Protein AF-A0A345PJZ2-F1 (afdb_monomer_lite)

pLDDT: mean 82.57, std 11.9, range [52.8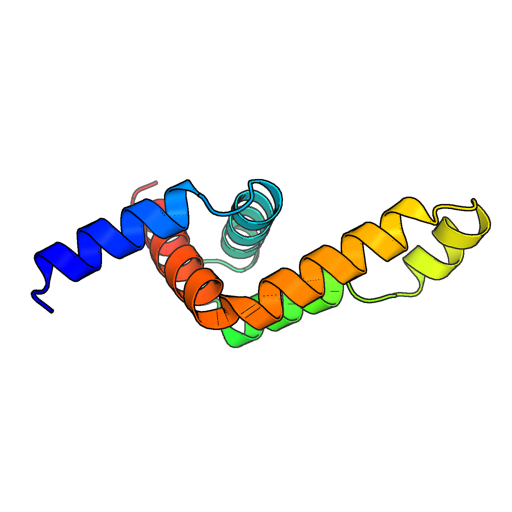1, 93.69]

Organism: NCBI:txid2052660

Secondary structure (DSSP, 8-state):
--HHHHHHHHHHHHHHS-HHHHHHHHHHHHHH-TT--HHHHHHHHHHHHS--HHHHHHHTTT-HHHHHHHHHHHHHHHHTHHHHHHHHHHHHHHHHH-

Radius of gyration: 15.3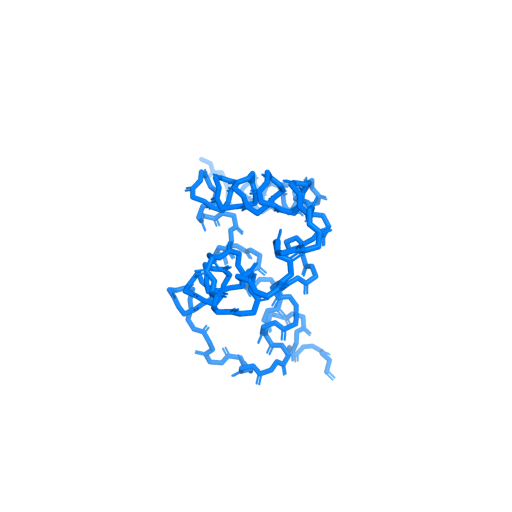7 Å; chains: 1; bounding box: 34×34×42 Å

Structure (mmCIF, N/CA/C/O backbone):
data_AF-A0A345PJZ2-F1
#
_entry.id   AF-A0A345PJZ2-F1
#
loop_
_atom_site.group_PDB
_atom_site.id
_atom_site.type_symbol
_atom_site.label_atom_id
_atom_site.label_alt_id
_atom_site.label_comp_id
_atom_site.label_asym_id
_atom_site.label_entity_id
_atom_site.label_seq_id
_atom_site.pdbx_PDB_ins_code
_atom_site.Cartn_x
_atom_site.Cartn_y
_atom_site.Cartn_z
_atom_site.occupancy
_atom_site.B_iso_or_equiv
_atom_site.auth_seq_id
_atom_site.auth_comp_id
_atom_site.auth_asym_id
_atom_site.auth_atom_id
_atom_site.pdbx_PDB_model_num
ATOM 1 N N . MET A 1 1 ? -2.324 17.689 19.603 1.00 58.34 1 MET A N 1
ATOM 2 C CA . MET A 1 1 ? -3.169 17.340 18.447 1.00 58.34 1 MET A CA 1
ATOM 3 C C . MET A 1 1 ? -4.492 16.865 19.004 1.00 58.34 1 MET A C 1
ATOM 5 O O . MET A 1 1 ? -4.482 15.979 19.854 1.00 58.34 1 MET A O 1
ATOM 9 N N . THR A 1 2 ? -5.596 17.509 18.641 1.00 78.88 2 THR A N 1
ATOM 10 C CA . THR A 1 2 ? -6.922 17.041 19.060 1.00 78.88 2 THR A CA 1
ATOM 11 C C . THR A 1 2 ? -7.302 15.794 18.258 1.00 78.88 2 THR A C 1
ATOM 13 O O . THR A 1 2 ? -6.778 15.551 17.168 1.00 78.88 2 THR A O 1
ATOM 16 N N . ASN A 1 3 ? -8.204 14.973 18.797 1.00 79.12 3 ASN A N 1
ATOM 17 C CA . ASN A 1 3 ? -8.658 13.759 18.113 1.00 79.12 3 ASN A CA 1
ATOM 18 C C . ASN A 1 3 ? -9.333 14.090 16.761 1.00 79.12 3 ASN A C 1
ATOM 20 O O . ASN A 1 3 ? -9.219 13.345 15.793 1.00 79.12 3 ASN A O 1
ATOM 24 N N . GLU A 1 4 ? -9.976 15.256 16.664 1.00 80.00 4 GLU A N 1
ATOM 25 C CA . GLU A 1 4 ? -10.612 15.746 15.437 1.00 80.00 4 GLU A CA 1
ATOM 26 C C . GLU A 1 4 ? -9.593 16.149 14.363 1.00 80.00 4 GLU A C 1
ATOM 28 O O . GLU A 1 4 ? -9.735 15.762 13.202 1.00 80.00 4 GLU A O 1
ATOM 33 N N . GLU A 1 5 ? -8.530 16.867 14.742 1.00 77.75 5 GLU A N 1
ATOM 34 C CA . GLU A 1 5 ? -7.432 17.222 13.833 1.00 77.75 5 GLU A CA 1
ATOM 35 C C . GLU A 1 5 ? -6.760 15.974 13.259 1.00 77.75 5 GLU A C 1
ATOM 37 O O . GLU A 1 5 ? -6.512 15.905 12.054 1.00 77.75 5 GLU A O 1
ATOM 42 N N . PHE A 1 6 ? -6.530 14.965 14.105 1.00 76.56 6 PHE A N 1
ATOM 43 C CA . PHE A 1 6 ? -5.962 13.685 13.694 1.00 76.56 6 PHE A CA 1
ATOM 44 C C . PHE A 1 6 ? -6.838 12.998 12.637 1.00 76.56 6 PHE A C 1
ATOM 46 O O . PHE A 1 6 ? -6.353 12.665 11.557 1.00 76.56 6 PHE A O 1
ATOM 53 N N . VAL A 1 7 ? -8.148 12.876 12.882 1.00 80.00 7 VAL A N 1
ATOM 54 C CA . VAL A 1 7 ? -9.092 12.250 11.937 1.00 80.00 7 VAL A CA 1
ATOM 55 C C . VAL A 1 7 ? -9.142 12.993 10.598 1.00 80.00 7 VAL A C 1
ATOM 57 O O . VAL A 1 7 ? -9.157 12.361 9.536 1.00 80.00 7 VAL A O 1
ATOM 60 N N . ILE A 1 8 ? -9.159 14.329 10.616 1.00 83.19 8 ILE A N 1
ATOM 61 C CA . ILE A 1 8 ? -9.158 15.144 9.392 1.00 83.19 8 ILE A CA 1
ATOM 62 C C . ILE A 1 8 ? -7.869 14.912 8.598 1.00 83.19 8 ILE A C 1
ATOM 64 O O . ILE A 1 8 ? -7.910 14.761 7.372 1.00 83.19 8 ILE A O 1
ATOM 68 N N . MET A 1 9 ? -6.730 14.869 9.286 1.00 79.94 9 MET A N 1
ATOM 69 C CA . MET A 1 9 ? -5.426 14.670 8.669 1.00 79.94 9 MET A CA 1
ATOM 70 C C . MET A 1 9 ? -5.321 13.269 8.057 1.00 79.94 9 MET A C 1
ATOM 72 O O . MET A 1 9 ? -4.984 13.150 6.881 1.00 79.94 9 MET A O 1
ATOM 76 N N . THR A 1 10 ? -5.742 12.224 8.773 1.00 80.88 10 THR A N 1
ATOM 77 C CA . THR A 1 10 ? -5.790 10.844 8.266 1.00 80.88 10 THR A CA 1
ATOM 78 C C . THR A 1 10 ? -6.647 10.722 7.007 1.00 80.88 10 THR A C 1
ATOM 80 O O . THR A 1 10 ? -6.198 10.162 6.006 1.00 80.88 10 THR A O 1
ATOM 83 N N . LYS A 1 11 ? -7.854 11.307 6.996 1.00 84.62 11 LYS A N 1
ATOM 84 C CA . LYS A 1 11 ? -8.724 11.300 5.806 1.00 84.62 11 LYS A CA 1
ATOM 85 C C . LYS A 1 11 ? -8.080 11.993 4.609 1.00 84.62 11 LYS A C 1
ATOM 87 O O . LYS A 1 11 ? -8.208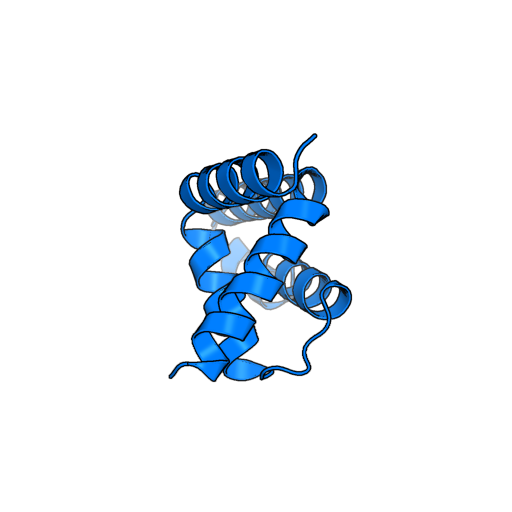 11.512 3.484 1.00 84.62 11 LYS A O 1
ATOM 92 N N . LYS A 1 12 ? -7.377 13.109 4.833 1.00 85.25 12 LYS A N 1
ATOM 93 C CA . LYS A 1 12 ? -6.640 13.798 3.766 1.00 85.25 12 LYS A CA 1
ATOM 94 C C . LYS A 1 12 ? -5.520 12.919 3.219 1.00 85.25 12 LYS A C 1
ATOM 96 O O . LYS A 1 12 ? -5.469 12.730 2.009 1.00 85.25 12 LYS A O 1
ATOM 101 N N . VAL A 1 13 ? -4.671 12.352 4.074 1.00 84.12 13 VAL A N 1
ATOM 102 C CA . VAL A 1 13 ? -3.541 11.526 3.617 1.00 84.12 13 VAL A CA 1
ATOM 103 C C . VAL A 1 13 ? -4.041 10.303 2.836 1.00 84.12 13 VAL A C 1
ATOM 105 O O . VAL A 1 13 ? -3.558 10.049 1.738 1.00 84.12 13 VAL A O 1
ATOM 108 N N . MET A 1 14 ? -5.090 9.619 3.309 1.00 86.25 14 MET A N 1
ATOM 109 C CA . MET A 1 14 ? -5.691 8.494 2.574 1.00 86.25 14 MET A CA 1
ATOM 110 C C . MET A 1 14 ? -6.302 8.909 1.228 1.00 86.25 14 MET A C 1
ATOM 112 O O . MET A 1 14 ? -6.232 8.153 0.259 1.00 86.25 14 MET A O 1
ATOM 116 N N . LYS A 1 15 ? -6.880 10.115 1.130 1.00 87.31 15 LYS A N 1
ATOM 117 C CA . LYS A 1 15 ? -7.417 10.642 -0.135 1.00 87.31 15 LYS A CA 1
ATOM 118 C C . LYS A 1 15 ? -6.320 10.794 -1.193 1.00 87.31 15 LYS A C 1
ATOM 120 O O . LYS A 1 15 ? -6.543 10.419 -2.344 1.00 87.31 15 LYS A O 1
ATOM 125 N N . TYR A 1 16 ? -5.159 11.316 -0.797 1.00 87.94 16 TYR A N 1
ATOM 126 C CA . TYR A 1 16 ? -4.015 11.550 -1.686 1.00 87.94 16 TYR A CA 1
ATOM 127 C C . TYR A 1 16 ? -3.105 10.330 -1.868 1.00 87.94 16 TYR A C 1
ATOM 129 O O . TYR A 1 16 ? -2.145 10.409 -2.631 1.00 87.94 16 TYR A O 1
ATOM 137 N N . ALA A 1 17 ? -3.400 9.205 -1.210 1.00 90.69 17 ALA A N 1
ATOM 138 C CA . ALA A 1 17 ? -2.672 7.965 -1.436 1.00 90.69 17 ALA A CA 1
ATOM 139 C C . ALA A 1 17 ? -2.796 7.515 -2.911 1.00 90.69 17 ALA A C 1
ATOM 141 O O . ALA A 1 17 ? -3.851 7.727 -3.523 1.00 90.69 17 ALA A O 1
ATOM 142 N N . PRO A 1 18 ? -1.766 6.865 -3.480 1.00 92.81 18 PRO A N 1
ATOM 143 C CA . PRO A 1 18 ? -1.809 6.353 -4.841 1.00 92.81 18 PRO A CA 1
ATOM 144 C C . PRO A 1 18 ? -2.935 5.339 -5.047 1.00 92.81 18 PRO A C 1
ATOM 146 O O . PRO A 1 18 ? -3.219 4.507 -4.180 1.00 92.81 18 PRO A O 1
ATOM 149 N N . ASP A 1 19 ? -3.555 5.362 -6.225 1.00 92.56 19 ASP A N 1
ATOM 150 C CA . ASP A 1 19 ? -4.696 4.488 -6.515 1.00 92.56 19 ASP A CA 1
ATOM 151 C C . ASP A 1 19 ? -4.307 3.008 -6.614 1.00 92.56 19 ASP A C 1
ATOM 153 O O . ASP A 1 19 ? -5.100 2.141 -6.237 1.00 92.56 19 ASP A O 1
ATOM 157 N N . TRP A 1 20 ? -3.073 2.710 -7.040 1.00 93.19 20 TRP A N 1
ATOM 158 C CA . TRP A 1 20 ? -2.544 1.344 -7.041 1.00 93.19 20 TRP A CA 1
ATOM 159 C C . TRP A 1 20 ? -2.526 0.758 -5.622 1.00 93.19 20 TRP A C 1
ATOM 161 O O . TRP A 1 20 ? -3.034 -0.341 -5.410 1.00 93.19 20 TRP A O 1
ATOM 171 N N . LEU A 1 21 ? -2.073 1.534 -4.631 1.00 93.69 21 LEU A N 1
ATOM 172 C CA . LEU A 1 21 ? -1.978 1.091 -3.241 1.00 93.69 21 LEU A CA 1
ATOM 173 C C . LEU A 1 21 ? -3.366 0.867 -2.631 1.00 93.69 21 LEU A C 1
ATOM 175 O O . LEU A 1 21 ? -3.599 -0.136 -1.957 1.00 93.69 21 LEU A O 1
ATOM 179 N N . LYS A 1 22 ? -4.318 1.769 -2.914 1.00 93.12 22 LYS A N 1
ATOM 180 C CA . LYS A 1 22 ? -5.725 1.610 -2.503 1.00 93.12 22 LYS A CA 1
ATOM 181 C C . LYS A 1 22 ? -6.309 0.302 -3.038 1.00 93.12 22 LYS A C 1
ATOM 183 O O . LYS A 1 22 ? -6.954 -0.439 -2.294 1.00 93.12 22 LYS A O 1
ATOM 188 N N . LYS A 1 23 ? -6.084 0.020 -4.325 1.00 93.00 23 LYS A N 1
ATOM 189 C CA . LYS A 1 23 ? -6.579 -1.188 -4.993 1.00 93.00 23 LYS A CA 1
ATOM 190 C C . LYS A 1 23 ? -5.943 -2.450 -4.414 1.00 93.00 23 LYS A C 1
ATOM 192 O O . LYS A 1 23 ? -6.666 -3.403 -4.130 1.00 93.00 23 LYS A O 1
ATOM 197 N N . ASP A 1 24 ? -4.632 -2.451 -4.207 1.00 92.88 24 ASP A N 1
ATOM 198 C CA . ASP A 1 24 ? -3.919 -3.610 -3.669 1.00 92.88 24 ASP A CA 1
ATOM 199 C C . ASP A 1 24 ? -4.361 -3.943 -2.244 1.00 92.88 24 ASP A C 1
ATOM 201 O O . ASP A 1 24 ? -4.701 -5.091 -1.964 1.00 92.88 24 ASP A O 1
ATOM 205 N N . ILE A 1 25 ? -4.460 -2.943 -1.360 1.00 92.12 25 ILE A N 1
ATOM 206 C CA . ILE A 1 25 ? -4.938 -3.151 0.015 1.00 92.12 25 ILE A CA 1
ATOM 207 C C . ILE A 1 25 ? -6.374 -3.683 0.011 1.00 92.12 25 ILE A C 1
ATOM 209 O O . ILE A 1 25 ? -6.669 -4.638 0.730 1.00 92.12 25 ILE A O 1
ATOM 213 N N . LYS A 1 26 ? -7.262 -3.134 -0.830 1.00 91.19 26 LYS A N 1
ATOM 214 C CA . LYS A 1 26 ? -8.637 -3.638 -0.962 1.00 91.19 26 LYS A CA 1
ATOM 215 C C . LYS A 1 26 ? -8.668 -5.100 -1.421 1.00 91.19 26 LYS A C 1
ATOM 217 O O . LYS A 1 26 ? 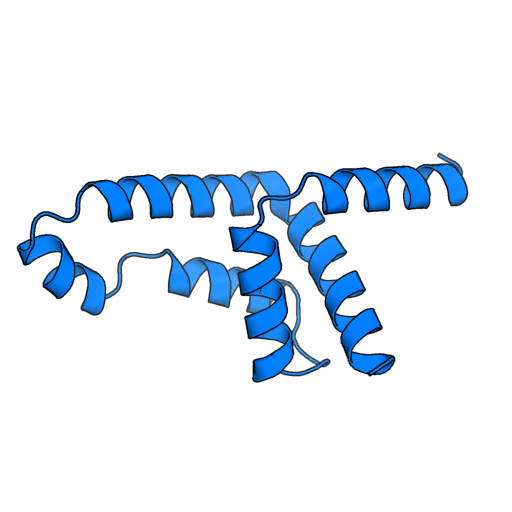-9.405 -5.901 -0.851 1.00 91.19 26 LYS A O 1
ATOM 222 N N . ASN A 1 27 ? -7.846 -5.463 -2.406 1.00 91.75 27 ASN A N 1
ATOM 223 C CA . ASN A 1 27 ? -7.735 -6.841 -2.885 1.00 91.75 27 ASN A CA 1
ATOM 224 C C . ASN A 1 27 ? -7.210 -7.786 -1.796 1.00 91.75 27 ASN A C 1
ATOM 226 O O . ASN A 1 27 ? -7.725 -8.893 -1.656 1.00 91.75 27 ASN A O 1
ATOM 230 N N . ILE A 1 28 ? -6.211 -7.355 -1.022 1.00 91.31 28 ILE A N 1
ATOM 231 C CA . ILE A 1 28 ? -5.652 -8.137 0.086 1.00 91.31 28 ILE A CA 1
ATOM 232 C C . ILE A 1 28 ? -6.712 -8.355 1.168 1.00 91.31 28 ILE A C 1
ATOM 234 O O . ILE A 1 28 ? -6.938 -9.489 1.573 1.00 91.31 28 ILE A O 1
ATOM 238 N N . VAL A 1 29 ? -7.417 -7.304 1.597 1.00 90.88 29 VAL A N 1
ATOM 239 C CA . VAL A 1 29 ? -8.485 -7.420 2.605 1.00 90.88 29 VAL A CA 1
ATOM 240 C C . VAL A 1 29 ? -9.619 -8.320 2.116 1.00 90.88 29 VAL A C 1
ATOM 242 O O . VAL A 1 29 ? -10.121 -9.134 2.886 1.00 90.88 29 VAL A O 1
ATOM 245 N N . SER A 1 30 ? -9.989 -8.227 0.836 1.00 89.44 30 SER A N 1
ATOM 246 C CA . SER A 1 30 ? -11.023 -9.080 0.243 1.00 89.44 30 SER A CA 1
ATOM 247 C C . SER A 1 30 ? -10.634 -10.564 0.223 1.00 89.44 30 SER A C 1
ATOM 249 O O . SER A 1 30 ? -11.504 -11.411 0.406 1.00 89.44 30 SER A O 1
ATOM 251 N N . LYS A 1 31 ? -9.348 -10.884 0.024 1.00 89.12 31 LYS A N 1
ATOM 252 C CA . LYS A 1 31 ? -8.846 -12.268 -0.039 1.00 89.12 31 LYS A CA 1
ATOM 253 C C . LYS A 1 31 ? -8.550 -12.865 1.336 1.00 89.12 31 LYS A C 1
ATOM 255 O O . LYS A 1 31 ? -8.979 -13.974 1.626 1.00 89.12 31 LYS A O 1
ATOM 260 N N . GLU A 1 32 ? -7.821 -12.130 2.170 1.00 87.75 32 GLU A N 1
ATOM 261 C CA . GLU A 1 32 ? -7.329 -12.598 3.475 1.00 87.75 32 GLU A CA 1
ATOM 262 C C . GLU A 1 32 ? -8.367 -12.421 4.595 1.00 87.75 32 GLU A C 1
ATOM 264 O O . GLU A 1 32 ? -8.268 -13.006 5.678 1.00 87.75 32 GLU A O 1
ATOM 269 N N . GLY A 1 33 ? -9.377 -11.585 4.352 1.00 82.38 33 GLY A N 1
ATOM 270 C CA . GLY A 1 33 ? -10.413 -11.259 5.312 1.00 82.38 33 GLY A CA 1
ATOM 271 C C . GLY A 1 33 ? -9.940 -10.345 6.445 1.00 82.38 33 GLY A C 1
ATOM 272 O O . GLY A 1 33 ? -8.807 -9.864 6.532 1.00 82.38 33 GLY A O 1
ATOM 273 N N . ASN A 1 34 ? -10.853 -10.097 7.381 1.00 76.88 34 ASN A N 1
ATOM 274 C CA . ASN A 1 34 ? -10.710 -9.014 8.352 1.00 76.88 34 ASN A CA 1
ATOM 275 C C . ASN A 1 34 ? -9.634 -9.257 9.440 1.00 76.88 34 ASN A C 1
ATOM 277 O O . ASN A 1 34 ? -9.205 -8.343 10.152 1.00 76.88 34 ASN A O 1
ATOM 281 N N . LYS A 1 35 ? -9.138 -10.495 9.570 1.00 82.06 35 LYS A N 1
ATOM 282 C CA . LYS A 1 35 ? -8.110 -10.866 10.561 1.00 82.06 35 LYS A CA 1
ATOM 283 C C . LYS A 1 35 ? -6.678 -10.564 10.103 1.00 82.06 35 LYS A C 1
ATOM 285 O O . LYS A 1 35 ? -5.753 -10.714 10.901 1.00 82.06 35 LYS A O 1
ATOM 290 N N . VAL A 1 36 ? -6.488 -10.098 8.866 1.00 87.81 36 VAL A N 1
ATOM 291 C CA . VAL A 1 36 ? -5.160 -9.837 8.301 1.00 87.81 36 VAL A CA 1
ATOM 292 C C . VAL A 1 36 ? -4.401 -8.761 9.089 1.00 87.81 36 VAL A C 1
ATOM 294 O O . VAL A 1 36 ? -4.939 -7.700 9.395 1.00 87.81 36 VAL A O 1
ATOM 297 N N . ARG A 1 37 ? -3.153 -9.017 9.482 1.00 90.88 37 ARG A N 1
ATOM 298 C CA . ARG A 1 37 ? -2.335 -8.043 10.233 1.00 90.88 37 ARG A CA 1
ATOM 299 C C . ARG A 1 37 ? -1.558 -7.142 9.280 1.00 90.88 37 ARG A C 1
ATOM 301 O O . ARG A 1 37 ? -1.221 -7.574 8.184 1.00 90.88 37 ARG A O 1
ATOM 308 N N . VAL A 1 38 ? -1.207 -5.932 9.722 1.00 89.94 38 VAL A N 1
ATOM 309 C CA . VAL A 1 38 ? -0.437 -4.981 8.898 1.00 89.94 38 VAL A CA 1
ATOM 310 C C . VAL A 1 38 ? 0.889 -5.570 8.414 1.00 89.94 38 VAL A C 1
ATOM 312 O O . VAL A 1 38 ? 1.194 -5.466 7.235 1.00 89.94 38 VAL A O 1
ATOM 315 N N . SER A 1 39 ? 1.616 -6.300 9.265 1.00 91.12 39 SER A N 1
ATOM 316 C CA . SER A 1 39 ? 2.861 -6.975 8.874 1.00 91.12 39 SER A CA 1
ATOM 317 C C . SER A 1 39 ? 2.661 -7.995 7.750 1.00 91.12 39 SER A C 1
ATOM 319 O O . SER A 1 39 ? 3.516 -8.132 6.879 1.00 91.12 39 SER A O 1
ATOM 321 N N . HIS A 1 40 ? 1.517 -8.683 7.736 1.00 92.50 40 HIS A N 1
ATOM 322 C CA . HIS A 1 40 ? 1.173 -9.608 6.662 1.00 92.50 40 HIS A CA 1
ATOM 323 C C . HIS A 1 40 ? 0.824 -8.861 5.373 1.00 92.50 40 HIS A C 1
ATOM 325 O O . HIS A 1 40 ? 1.300 -9.239 4.311 1.00 92.50 40 HIS A O 1
ATOM 331 N N . VAL A 1 41 ? 0.066 -7.763 5.462 1.00 92.25 41 VAL A N 1
ATOM 332 C CA . VAL A 1 41 ? -0.237 -6.906 4.302 1.00 92.25 41 VAL A CA 1
ATOM 333 C C . VAL A 1 41 ? 1.042 -6.341 3.689 1.00 92.25 41 VAL A C 1
ATOM 335 O O . VAL A 1 41 ? 1.210 -6.421 2.478 1.00 92.25 41 VAL A O 1
ATOM 338 N N . ILE A 1 42 ? 1.968 -5.843 4.512 1.00 92.25 42 ILE A N 1
ATOM 339 C CA . ILE A 1 42 ? 3.281 -5.371 4.054 1.00 92.25 42 ILE A CA 1
ATOM 340 C C . ILE A 1 42 ? 4.022 -6.506 3.350 1.00 92.25 42 ILE A C 1
ATOM 342 O O . ILE A 1 42 ? 4.476 -6.315 2.230 1.00 92.25 42 ILE A O 1
ATOM 346 N N . SER A 1 43 ? 4.079 -7.704 3.941 1.00 92.19 43 SER A N 1
ATOM 347 C CA . SER A 1 43 ? 4.718 -8.862 3.303 1.00 92.19 43 SER A CA 1
ATOM 348 C C . SER A 1 43 ? 4.080 -9.235 1.961 1.00 92.19 43 SER A C 1
ATOM 350 O O . SER A 1 43 ? 4.804 -9.574 1.030 1.00 92.19 43 SER A O 1
ATOM 352 N N . LEU A 1 44 ? 2.753 -9.161 1.832 1.00 91.75 44 LEU A N 1
ATOM 353 C CA . LEU A 1 44 ? 2.053 -9.443 0.577 1.00 91.75 44 LEU A CA 1
ATOM 354 C C . LEU A 1 44 ? 2.336 -8.385 -0.492 1.00 91.75 44 LEU A C 1
ATOM 356 O O . LEU A 1 44 ? 2.615 -8.747 -1.633 1.00 91.75 44 LEU A O 1
ATOM 360 N N . LEU A 1 45 ? 2.319 -7.102 -0.124 1.00 91.56 45 LEU A N 1
ATOM 361 C CA . LEU A 1 45 ? 2.702 -6.011 -1.023 1.00 91.56 45 LEU A CA 1
ATOM 362 C C . LEU A 1 45 ? 4.155 -6.176 -1.479 1.00 91.56 45 LEU A C 1
ATOM 364 O O . LEU A 1 45 ? 4.451 -6.111 -2.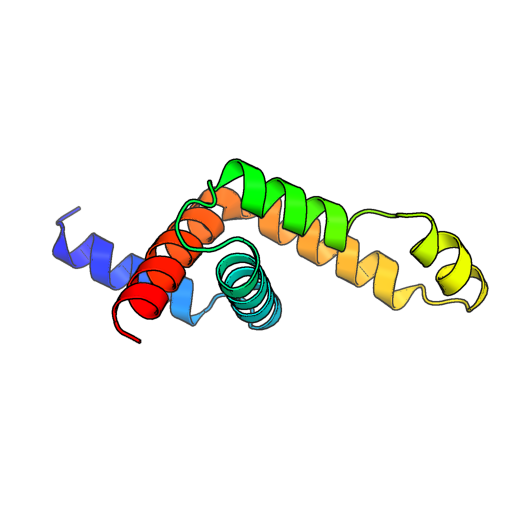669 1.00 91.56 45 LEU A O 1
ATOM 368 N N . TYR A 1 46 ? 5.048 -6.485 -0.543 1.00 90.81 46 TYR A N 1
ATOM 369 C CA . TYR A 1 46 ? 6.435 -6.788 -0.848 1.00 90.81 46 TYR A CA 1
ATOM 370 C C . TYR A 1 46 ? 6.566 -7.962 -1.807 1.00 90.81 46 TYR A C 1
ATOM 372 O O . TYR A 1 46 ? 7.260 -7.840 -2.807 1.00 90.81 46 TYR A O 1
ATOM 380 N N . ASN A 1 47 ? 5.869 -9.071 -1.568 1.00 88.88 47 ASN A N 1
ATOM 381 C CA . ASN A 1 47 ? 5.903 -10.231 -2.457 1.00 88.88 47 ASN A CA 1
ATOM 382 C C . ASN A 1 47 ? 5.333 -9.930 -3.853 1.00 88.88 47 ASN A C 1
ATOM 384 O O . ASN A 1 47 ? 5.791 -10.520 -4.830 1.00 88.88 47 ASN A O 1
ATOM 388 N N . GLN A 1 48 ? 4.357 -9.024 -3.958 1.00 87.25 48 GLN A N 1
ATOM 389 C CA . GLN A 1 48 ? 3.762 -8.602 -5.229 1.00 87.25 48 GLN A CA 1
ATOM 390 C C . GLN A 1 48 ? 4.733 -7.775 -6.084 1.00 87.25 48 GLN A C 1
ATOM 392 O O . GLN A 1 48 ? 4.729 -7.909 -7.306 1.00 87.25 48 GLN A O 1
ATOM 397 N N . TYR A 1 49 ? 5.549 -6.930 -5.452 1.00 86.56 49 TYR A N 1
ATOM 398 C CA . TYR A 1 49 ? 6.484 -6.035 -6.142 1.00 86.56 49 TYR A CA 1
ATOM 399 C C . TYR A 1 49 ? 7.938 -6.531 -6.133 1.00 86.56 49 TYR A C 1
ATOM 401 O O . TYR A 1 49 ? 8.773 -6.024 -6.876 1.00 86.56 49 TYR A O 1
ATOM 409 N N . SER A 1 50 ? 8.262 -7.549 -5.337 1.00 82.75 50 SER A N 1
ATOM 410 C CA . SER A 1 50 ? 9.583 -8.177 -5.333 1.00 82.75 50 SER A CA 1
ATOM 411 C C . SER A 1 50 ? 9.773 -9.076 -6.548 1.00 82.75 50 SER A C 1
ATOM 413 O O . SER A 1 50 ? 8.858 -9.759 -7.009 1.00 82.75 50 SER A O 1
ATOM 415 N N . PHE A 1 51 ? 11.008 -9.113 -7.043 1.00 68.88 51 PHE A N 1
ATOM 416 C CA . PHE A 1 51 ? 11.399 -9.908 -8.200 1.00 68.88 51 PHE A CA 1
ATOM 417 C C . PHE A 1 51 ? 11.266 -11.418 -7.907 1.00 68.88 51 PHE A C 1
ATOM 419 O O . PHE A 1 51 ? 12.139 -12.038 -7.306 1.00 68.88 51 PHE A O 1
ATOM 426 N N . ASN A 1 52 ? 10.146 -12.017 -8.307 1.00 67.25 52 ASN A N 1
ATOM 427 C CA . ASN A 1 52 ? 9.896 -13.464 -8.305 1.00 67.25 52 ASN A CA 1
ATOM 428 C C . ASN A 1 52 ? 10.180 -14.129 -9.676 1.00 67.25 52 ASN A C 1
ATOM 430 O O . ASN A 1 52 ? 10.450 -13.462 -10.675 1.00 67.25 52 ASN A O 1
ATOM 434 N N . LEU A 1 53 ? 10.100 -15.465 -9.734 1.00 56.91 53 LEU A N 1
ATOM 435 C CA . LEU A 1 53 ? 10.376 -16.261 -10.943 1.00 56.91 53 LEU A CA 1
ATOM 436 C C . LEU A 1 53 ? 9.517 -15.861 -12.160 1.00 56.91 53 LEU A C 1
ATOM 438 O O . LEU A 1 53 ? 10.000 -15.929 -13.286 1.00 56.91 53 LEU A O 1
ATOM 442 N N . GLY A 1 54 ? 8.283 -15.388 -11.959 1.00 59.41 54 GLY A N 1
ATOM 443 C CA . GLY A 1 54 ? 7.433 -14.864 -13.034 1.00 59.41 54 GLY A CA 1
ATOM 444 C C . GLY A 1 54 ? 8.004 -13.602 -13.692 1.00 59.41 54 GLY A C 1
ATOM 445 O O . GLY A 1 54 ? 7.832 -13.401 -14.893 1.00 59.41 54 GLY A O 1
ATOM 446 N N . HIS A 1 55 ? 8.765 -12.797 -12.946 1.00 58.09 55 HIS A N 1
ATOM 447 C CA . HIS A 1 55 ? 9.449 -11.609 -13.464 1.00 58.09 55 HIS A CA 1
ATOM 448 C C . HIS A 1 55 ? 10.719 -11.946 -14.237 1.00 58.09 55 HIS A C 1
ATOM 450 O O . HIS A 1 55 ? 11.068 -11.214 -15.158 1.00 58.09 55 HIS A O 1
ATOM 456 N N . ILE A 1 56 ? 11.377 -13.073 -13.945 1.00 57.31 56 ILE A N 1
ATOM 457 C CA . ILE A 1 56 ? 12.467 -13.588 -14.789 1.00 57.31 56 ILE A CA 1
ATOM 458 C C . ILE A 1 56 ? 11.915 -13.927 -16.180 1.00 57.31 56 ILE A C 1
ATOM 460 O O . ILE A 1 56 ? 12.479 -13.500 -17.182 1.00 57.31 56 ILE A O 1
ATOM 464 N N . PHE A 1 57 ? 10.761 -14.596 -16.255 1.00 55.25 57 PHE A N 1
ATOM 465 C CA . PHE A 1 57 ? 10.118 -14.900 -17.537 1.00 55.25 57 PHE A CA 1
ATOM 466 C C . PHE A 1 57 ? 9.574 -13.652 -18.256 1.00 55.25 57 PHE A C 1
ATOM 468 O O . PHE A 1 57 ? 9.696 -13.562 -19.471 1.00 55.25 57 PHE A O 1
ATOM 475 N N . ALA A 1 58 ? 9.039 -12.659 -17.535 1.00 54.69 58 ALA A N 1
ATOM 476 C CA . ALA A 1 58 ? 8.547 -11.410 -18.135 1.00 54.69 58 ALA A CA 1
ATOM 477 C C . ALA A 1 58 ? 9.664 -10.423 -18.545 1.00 54.69 58 ALA A C 1
ATOM 479 O O . ALA A 1 58 ? 9.496 -9.640 -19.477 1.00 54.69 58 ALA A O 1
ATOM 480 N N . SER A 1 59 ? 10.817 -10.440 -17.870 1.00 52.81 59 SER A N 1
ATOM 481 C CA . SER A 1 59 ? 11.978 -9.600 -18.214 1.00 52.81 59 SER A CA 1
ATOM 482 C C . SER A 1 59 ? 12.769 -10.131 -19.413 1.00 52.81 59 SER A C 1
ATOM 484 O O . SER A 1 59 ? 13.422 -9.339 -20.094 1.00 52.81 59 SER A O 1
ATOM 486 N N . MET A 1 60 ? 12.628 -11.420 -19.758 1.00 58.94 60 MET A N 1
ATOM 487 C CA . MET A 1 60 ? 13.035 -11.933 -21.077 1.00 58.94 60 MET A CA 1
ATOM 488 C C . MET A 1 60 ? 12.329 -11.184 -22.227 1.00 58.94 60 MET A C 1
ATOM 490 O O . MET A 1 60 ? 12.896 -11.076 -23.311 1.00 58.94 60 MET A O 1
ATOM 494 N N . ASP A 1 61 ? 11.163 -10.585 -21.957 1.00 59.91 61 ASP A N 1
ATOM 495 C CA . ASP A 1 61 ? 10.366 -9.759 -22.876 1.00 59.91 61 ASP A CA 1
ATOM 496 C C . ASP A 1 61 ? 10.691 -8.243 -22.796 1.00 59.91 61 ASP A C 1
ATOM 498 O O . ASP A 1 61 ? 9.946 -7.404 -23.295 1.00 59.91 61 ASP A O 1
ATOM 502 N N . ARG A 1 62 ? 11.827 -7.861 -22.181 1.00 55.53 62 ARG A N 1
ATOM 503 C CA . ARG A 1 62 ? 12.333 -6.469 -22.049 1.00 55.53 62 ARG A CA 1
ATOM 504 C C . ARG A 1 62 ? 11.425 -5.495 -21.283 1.00 55.53 62 ARG A C 1
ATOM 506 O O . ARG A 1 62 ? 11.458 -4.291 -21.535 1.00 55.53 62 ARG A O 1
ATOM 513 N N . ASN A 1 63 ? 10.672 -5.973 -20.298 1.00 63.19 63 ASN A N 1
ATOM 514 C CA . ASN A 1 63 ? 9.810 -5.127 -19.466 1.00 63.19 63 ASN A CA 1
ATOM 515 C C . ASN A 1 63 ? 10.593 -4.344 -18.380 1.00 63.19 63 ASN A C 1
ATOM 517 O O . ASN A 1 63 ? 10.421 -4.568 -17.180 1.00 63.19 63 ASN A O 1
ATOM 521 N N . TYR A 1 64 ? 11.496 -3.453 -18.804 1.00 65.00 64 TYR A N 1
ATOM 522 C CA . TYR A 1 64 ? 12.271 -2.569 -17.918 1.00 65.00 64 TYR A CA 1
ATOM 523 C C . TYR A 1 64 ? 11.378 -1.609 -17.116 1.00 65.00 64 TYR A C 1
ATOM 525 O O . TYR A 1 64 ? 11.680 -1.316 -15.958 1.00 65.00 64 TYR A O 1
ATOM 533 N N . ASP A 1 65 ? 10.253 -1.184 -17.694 1.00 74.50 65 ASP A N 1
ATOM 534 C CA . ASP A 1 65 ? 9.308 -0.257 -17.062 1.00 74.50 65 ASP A CA 1
ATOM 535 C C . ASP A 1 65 ? 8.670 -0.852 -15.802 1.00 74.50 65 ASP A C 1
ATOM 537 O O . ASP A 1 65 ? 8.456 -0.148 -14.811 1.00 74.50 65 ASP A O 1
ATOM 541 N N . TRP A 1 66 ? 8.418 -2.165 -15.791 1.00 77.25 66 TRP A N 1
ATOM 542 C CA . TRP A 1 66 ? 7.876 -2.834 -14.612 1.00 77.25 66 TRP A CA 1
ATOM 543 C C . TRP A 1 66 ? 8.869 -2.849 -13.450 1.00 77.25 66 TRP A C 1
ATOM 545 O O . TRP A 1 66 ? 8.472 -2.583 -12.320 1.00 77.25 66 TRP A O 1
ATOM 555 N N . ALA A 1 67 ? 10.150 -3.126 -13.707 1.00 78.31 67 ALA A N 1
ATOM 556 C CA . ALA A 1 67 ? 11.160 -3.179 -12.650 1.00 78.31 67 ALA A CA 1
ATOM 557 C C . ALA A 1 67 ? 11.345 -1.809 -11.976 1.00 78.31 67 ALA A C 1
ATOM 559 O O . ALA A 1 67 ? 11.427 -1.736 -10.750 1.00 78.31 67 ALA A O 1
ATOM 560 N N . ALA A 1 68 ? 11.343 -0.730 -12.767 1.00 82.69 68 ALA A N 1
ATOM 561 C CA . ALA A 1 68 ? 11.363 0.636 -12.249 1.00 82.69 68 ALA A CA 1
ATOM 562 C C . ALA A 1 68 ? 10.101 0.943 -11.423 1.00 82.69 68 ALA A C 1
ATOM 564 O O . ALA A 1 68 ? 10.201 1.352 -10.270 1.00 82.69 68 ALA A O 1
ATOM 565 N N . THR A 1 69 ? 8.917 0.636 -11.964 1.00 85.69 69 THR A N 1
ATOM 566 C CA . THR A 1 69 ? 7.634 0.851 -11.270 1.00 85.69 69 THR A CA 1
ATOM 567 C C . THR A 1 69 ? 7.552 0.069 -9.955 1.00 85.69 69 THR A C 1
ATOM 569 O O . THR A 1 69 ? 7.099 0.591 -8.939 1.00 85.69 69 THR A O 1
ATOM 572 N N . ALA A 1 70 ? 8.003 -1.185 -9.946 1.00 85.38 70 ALA A N 1
ATOM 573 C CA . ALA A 1 70 ? 8.006 -2.031 -8.760 1.00 85.38 70 ALA A CA 1
ATOM 574 C C . ALA A 1 70 ? 8.952 -1.490 -7.681 1.00 85.38 70 ALA A C 1
ATOM 576 O O . ALA A 1 70 ? 8.589 -1.463 -6.505 1.00 85.38 70 ALA A O 1
ATOM 577 N N . HIS A 1 71 ? 10.131 -1.004 -8.079 1.00 86.50 71 HIS A N 1
ATOM 578 C CA . HIS A 1 71 ? 11.056 -0.333 -7.171 1.00 86.50 71 HIS A CA 1
ATOM 579 C C . HIS A 1 71 ? 10.433 0.927 -6.553 1.00 86.50 71 HIS A C 1
ATOM 581 O O . HIS A 1 71 ? 10.486 1.100 -5.336 1.00 86.50 71 HIS A O 1
ATOM 587 N N . ASP A 1 72 ? 9.774 1.759 -7.363 1.00 89.69 72 ASP A N 1
ATOM 588 C CA . ASP A 1 72 ? 9.090 2.965 -6.887 1.00 89.69 72 ASP A CA 1
ATOM 589 C C . ASP A 1 72 ? 7.949 2.633 -5.918 1.00 89.69 72 ASP A C 1
ATOM 591 O O . ASP A 1 72 ? 7.788 3.291 -4.888 1.00 89.69 72 ASP A O 1
ATOM 595 N N . HIS A 1 73 ? 7.177 1.581 -6.202 1.00 92.44 73 HIS A N 1
ATOM 596 C CA . HIS A 1 73 ? 6.098 1.128 -5.327 1.00 92.44 73 HIS A CA 1
ATOM 597 C C . HIS A 1 73 ? 6.62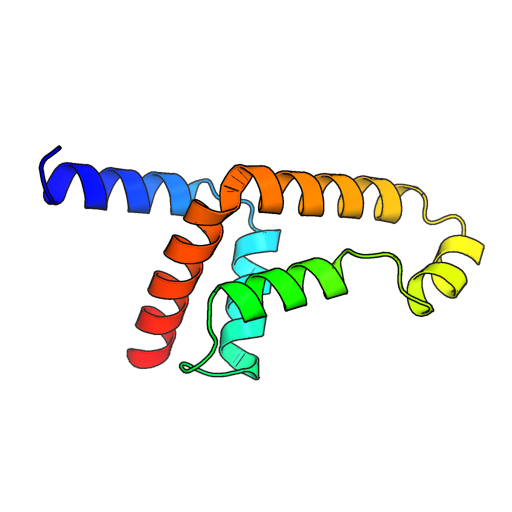9 0.604 -3.987 1.00 92.44 73 HIS A C 1
ATOM 599 O O . HIS A 1 73 ? 6.085 0.967 -2.942 1.00 92.44 73 HIS A O 1
ATOM 605 N N . LEU A 1 74 ? 7.703 -0.194 -3.993 1.00 91.12 74 LEU A N 1
ATOM 606 C CA . LEU A 1 74 ? 8.355 -0.676 -2.769 1.00 91.12 74 LEU A CA 1
ATOM 607 C C . LEU A 1 74 ? 8.913 0.481 -1.936 1.00 91.12 74 LEU A C 1
ATOM 609 O O . LEU A 1 74 ? 8.611 0.574 -0.748 1.00 91.12 74 LEU A O 1
ATOM 613 N N . ASN A 1 75 ? 9.629 1.418 -2.566 1.00 92.50 75 ASN A N 1
ATOM 614 C CA . ASN A 1 75 ? 10.123 2.619 -1.890 1.00 92.50 75 ASN A CA 1
ATOM 615 C C . ASN A 1 75 ? 8.979 3.453 -1.303 1.00 92.50 75 ASN A C 1
ATOM 617 O O . ASN A 1 75 ? 9.106 4.005 -0.210 1.00 92.50 75 ASN A O 1
ATOM 621 N N . TYR A 1 76 ? 7.852 3.571 -2.009 1.00 93.69 76 TYR A N 1
ATOM 622 C CA . TYR A 1 76 ? 6.691 4.281 -1.483 1.00 93.69 76 TYR A CA 1
ATOM 623 C C . TYR A 1 76 ? 6.114 3.573 -0.253 1.00 93.69 76 TYR A C 1
ATOM 625 O O . TYR A 1 76 ? 5.814 4.240 0.735 1.00 93.69 76 TYR A O 1
ATOM 633 N N . ILE A 1 77 ? 5.978 2.245 -0.288 1.00 92.38 77 ILE A N 1
ATOM 634 C CA . ILE A 1 77 ? 5.480 1.455 0.848 1.00 92.38 77 ILE A CA 1
ATOM 635 C C . ILE A 1 77 ? 6.384 1.641 2.067 1.00 92.38 77 ILE A C 1
ATOM 637 O O . ILE A 1 77 ? 5.875 1.944 3.144 1.00 92.38 77 ILE A O 1
ATOM 641 N N . ASP A 1 78 ? 7.700 1.539 1.893 1.00 90.38 78 ASP A N 1
ATOM 642 C CA . ASP A 1 78 ? 8.666 1.678 2.987 1.00 90.38 78 ASP A CA 1
ATOM 643 C C . ASP A 1 78 ? 8.637 3.041 3.651 1.00 90.38 78 ASP A C 1
ATOM 645 O O . ASP A 1 78 ? 8.614 3.147 4.877 1.00 90.38 78 ASP A O 1
ATOM 649 N N . ASN A 1 79 ? 8.574 4.094 2.843 1.00 92.44 79 ASN A N 1
ATOM 650 C CA . ASN A 1 79 ? 8.514 5.453 3.362 1.00 92.44 79 ASN A CA 1
ATOM 651 C C . ASN A 1 79 ? 7.159 5.783 4.010 1.00 92.44 79 ASN A C 1
ATOM 653 O O . ASN A 1 79 ? 7.039 6.813 4.669 1.00 92.44 79 ASN A O 1
ATOM 657 N N . ASN A 1 80 ? 6.131 4.948 3.815 1.00 92.50 80 ASN A N 1
ATOM 658 C CA . ASN A 1 80 ? 4.756 5.235 4.221 1.00 92.50 80 ASN A CA 1
ATOM 659 C C . ASN A 1 80 ? 4.079 4.045 4.929 1.00 92.50 80 ASN A C 1
ATOM 661 O O . ASN A 1 80 ? 2.873 3.837 4.779 1.00 92.50 80 ASN A O 1
ATOM 665 N N . ILE A 1 81 ? 4.817 3.277 5.738 1.00 91.25 81 ILE A N 1
ATOM 666 C CA . ILE A 1 81 ? 4.274 2.122 6.482 1.00 91.25 81 ILE A CA 1
ATOM 667 C C . ILE A 1 81 ? 3.063 2.512 7.348 1.00 91.25 81 ILE A C 1
ATOM 669 O O . ILE A 1 81 ? 2.050 1.808 7.350 1.00 91.25 81 ILE A O 1
ATOM 673 N N . ASP A 1 82 ? 3.116 3.667 8.016 1.00 90.19 82 ASP A N 1
ATOM 674 C CA . ASP A 1 82 ? 2.004 4.166 8.838 1.00 90.19 82 ASP A CA 1
ATOM 675 C C . ASP A 1 82 ? 0.743 4.432 8.002 1.00 90.19 82 ASP A C 1
ATOM 677 O O . ASP A 1 82 ? -0.379 4.159 8.433 1.00 90.19 82 ASP A O 1
ATOM 681 N N . LEU A 1 83 ? 0.910 4.924 6.770 1.00 90.69 83 LEU A N 1
ATOM 682 C CA . LEU A 1 83 ? -0.201 5.122 5.843 1.00 90.69 83 LEU A CA 1
ATOM 683 C C . LEU A 1 83 ? -0.820 3.782 5.442 1.00 90.69 83 LEU A C 1
ATOM 685 O O . LEU A 1 83 ? -2.044 3.667 5.420 1.00 90.69 83 LEU A O 1
ATOM 689 N N . VAL A 1 84 ? 0.000 2.762 5.176 1.00 91.94 84 VAL A N 1
ATOM 690 C CA . VAL A 1 84 ? -0.482 1.403 4.880 1.00 91.94 84 VAL A CA 1
ATOM 691 C C . VAL A 1 84 ? -1.295 0.853 6.054 1.00 91.94 84 VAL A C 1
ATOM 693 O O . VAL A 1 84 ? -2.363 0.275 5.844 1.00 91.94 84 VAL A O 1
ATOM 696 N N . GLU A 1 85 ? -0.854 1.079 7.295 1.00 92.00 85 GLU A N 1
ATOM 697 C CA . GLU A 1 85 ? -1.609 0.678 8.485 1.00 92.00 85 GLU A CA 1
ATOM 698 C C . GLU A 1 85 ? -2.965 1.393 8.581 1.00 92.00 85 GLU A C 1
ATOM 700 O O . GLU A 1 85 ? -3.996 0.757 8.828 1.00 92.00 85 GLU A O 1
ATOM 705 N N . LEU A 1 86 ? -2.978 2.711 8.371 1.00 91.69 86 LEU A N 1
ATOM 706 C CA . LEU A 1 86 ? -4.195 3.522 8.396 1.00 91.69 86 LEU A CA 1
ATOM 707 C C . LEU A 1 86 ? -5.188 3.080 7.314 1.00 91.69 86 LEU A C 1
ATOM 709 O O . LEU A 1 86 ? -6.364 2.858 7.608 1.00 91.69 86 LEU A O 1
ATOM 713 N N . MET A 1 87 ? -4.708 2.881 6.087 1.00 91.38 87 MET A N 1
ATOM 714 C CA . MET A 1 87 ? -5.519 2.405 4.966 1.00 91.38 87 MET A CA 1
ATOM 715 C C . MET A 1 87 ? -6.081 1.008 5.222 1.00 91.38 87 MET A C 1
ATOM 717 O O . MET A 1 87 ? -7.234 0.745 4.890 1.00 91.38 87 MET A O 1
ATOM 721 N N . LEU A 1 88 ? -5.305 0.120 5.849 1.00 91.56 88 LEU A N 1
ATOM 722 C CA . LEU A 1 88 ? -5.779 -1.207 6.224 1.00 91.56 88 LEU A CA 1
ATOM 723 C C . LEU A 1 88 ? -6.919 -1.133 7.246 1.00 91.56 88 LEU A C 1
ATOM 725 O O . LEU A 1 88 ? -7.916 -1.838 7.099 1.00 91.56 88 LEU A O 1
ATOM 729 N N . LYS A 1 89 ? -6.790 -0.294 8.281 1.00 90.00 89 LYS A N 1
ATOM 730 C CA . LYS A 1 89 ? -7.850 -0.104 9.288 1.00 90.00 89 LYS A CA 1
ATOM 731 C C . LYS A 1 89 ? -9.143 0.398 8.646 1.00 90.00 89 LYS A C 1
ATOM 733 O O . LYS A 1 89 ? -10.211 -0.120 8.962 1.00 90.00 89 LYS A O 1
ATOM 738 N N . GLU A 1 90 ? -9.038 1.347 7.722 1.00 88.25 90 GLU A N 1
ATOM 739 C CA . GLU A 1 90 ? -10.191 1.891 7.004 1.00 88.25 90 GLU A CA 1
ATOM 740 C C . GLU A 1 90 ? -10.825 0.855 6.063 1.00 88.25 90 GLU A C 1
ATOM 742 O O . GLU A 1 90 ? -12.037 0.651 6.095 1.00 88.25 90 GLU A O 1
ATOM 747 N N . ALA A 1 91 ? -10.019 0.128 5.282 1.00 87.50 91 ALA A N 1
ATOM 748 C CA . ALA A 1 91 ? -10.507 -0.910 4.371 1.00 87.50 91 ALA A CA 1
ATOM 749 C C . ALA A 1 91 ? -11.231 -2.044 5.116 1.00 87.50 91 ALA A C 1
ATOM 751 O O . ALA A 1 91 ? -12.247 -2.558 4.654 1.00 87.50 91 ALA A O 1
ATOM 752 N N . LYS A 1 92 ? -10.736 -2.408 6.301 1.00 87.31 92 LYS A N 1
ATOM 753 C CA . LYS A 1 92 ? -11.389 -3.372 7.191 1.00 87.31 92 LYS A CA 1
ATOM 754 C C . LYS A 1 92 ? -12.719 -2.882 7.740 1.00 87.31 92 LYS A C 1
ATOM 756 O O . LYS A 1 92 ? -13.637 -3.681 7.892 1.00 87.31 92 LYS A O 1
ATOM 761 N N . LYS A 1 93 ? -12.808 -1.591 8.067 1.00 86.00 93 LYS A N 1
ATOM 762 C CA . LYS A 1 93 ? -14.046 -0.974 8.543 1.00 86.00 93 LYS A CA 1
ATOM 763 C C . LYS A 1 93 ? -15.110 -0.978 7.445 1.00 86.00 93 LYS A C 1
ATOM 765 O O . LYS A 1 93 ? -16.228 -1.389 7.709 1.00 86.00 93 LYS A O 1
ATOM 770 N N . GLN A 1 94 ? -14.733 -0.624 6.218 1.00 82.44 94 GLN A N 1
ATOM 771 C CA . GLN A 1 94 ? -15.631 -0.682 5.059 1.00 82.44 94 GLN A CA 1
ATOM 772 C C . GLN A 1 94 ? -16.113 -2.116 4.790 1.00 82.44 94 GLN A C 1
ATOM 774 O O . GLN A 1 94 ? -17.302 -2.339 4.629 1.00 82.44 94 GLN A O 1
ATOM 779 N N . ALA A 1 95 ? -15.220 -3.107 4.862 1.00 77.06 95 ALA A N 1
ATOM 780 C CA . ALA A 1 95 ? -15.574 -4.520 4.685 1.00 77.06 95 ALA A CA 1
ATOM 781 C C . ALA A 1 95 ? -16.439 -5.128 5.816 1.00 77.06 95 ALA A C 1
ATOM 783 O O . ALA A 1 95 ? -16.826 -6.288 5.716 1.00 77.06 95 ALA A O 1
ATOM 784 N N . LEU A 1 96 ? -16.669 -4.405 6.919 1.00 68.25 96 LEU A N 1
ATOM 785 C CA . LEU A 1 96 ? -17.615 -4.777 7.984 1.00 68.25 96 LEU A CA 1
ATOM 786 C C . LEU A 1 96 ? -18.991 -4.124 7.801 1.00 68.25 96 LEU A C 1
ATOM 788 O O . LEU A 1 96 ? -19.947 -4.560 8.439 1.00 68.25 96 LEU A O 1
ATOM 792 N N . GLU A 1 97 ? -19.052 -3.036 7.034 1.00 63.62 97 GLU A N 1
ATOM 793 C CA . GLU A 1 97 ? -20.268 -2.263 6.771 1.00 63.62 97 GLU A CA 1
ATOM 794 C C . GLU A 1 97 ? -21.011 -2.767 5.514 1.00 63.62 97 GLU A C 1
ATOM 796 O O . GLU A 1 97 ? -22.208 -2.506 5.393 1.00 63.62 97 GLU A O 1
ATOM 801 N N . ASP A 1 98 ? -20.320 -3.517 4.642 1.00 55.09 98 ASP A N 1
ATOM 802 C CA . ASP A 1 98 ? -20.854 -4.264 3.485 1.00 55.09 98 ASP A CA 1
ATOM 803 C C . ASP A 1 98 ? -21.284 -5.700 3.858 1.00 55.09 98 ASP A C 1
ATOM 805 O O . ASP A 1 98 ? -22.326 -6.162 3.333 1.00 55.09 98 ASP A O 1
#

Foldseek 3Di:
DDPVVVVVVLVVVLVPDDPVLLVLLLVCCVVVHLPDDLVNSLVVLCVVLDDDPVNVVVCVVVPPVSVVVSVVSNVVCVVPSVNSRSSNVVSSVVVVVD

Sequence (98 aa):
MTNEEFVIMTKKVMKYAPDWLKKDIKNIVSKEGNKVRVSHVISLLYNQYSFNLGHIFASMDRNYDWAATAHDHLNYIDNNIDLVELMLKEAKKQALED